Protein AF-A0A7V5G4I7-F1 (afdb_monomer_lite)

Radius of gyration: 23.13 Å; chains: 1; bounding box: 51×55×58 Å

Sequence (116 aa):
MGPLSTDIKTALKANQIANEKRMNPWKQIDISNKNKIRFTPLGGLGEIGGNMAVIEDDESAIVIDVGMSFPDESMHGVDILVPDFSYLHTIKSKIKGIIITHAHEDHIGAVPYLFK

pLDDT: mean 93.55, std 6.13, range [57.34, 98.62]

Foldseek 3Di:
DDDDDPVVVVVVVVVVVVVCCVVCVVVVDDPVDPWDWDKAFQDDPPDHFLGWIWIDTPQAIEIEFFAWAQDDPVPPPDGIHGTDCPVCVVCVRRYPYYHQPDDDRSGHVCVVVNVD

Structure (mmCIF, N/CA/C/O backbone):
data_AF-A0A7V5G4I7-F1
#
_entry.id   AF-A0A7V5G4I7-F1
#
loop_
_atom_site.group_PDB
_atom_site.id
_atom_site.type_symbol
_atom_site.label_atom_id
_atom_site.label_alt_id
_atom_site.label_comp_id
_atom_site.label_asym_id
_atom_site.label_entity_id
_atom_site.label_seq_id
_atom_site.pdbx_PDB_ins_code
_atom_site.Cartn_x
_atom_site.Cartn_y
_atom_site.Cartn_z
_atom_site.occupancy
_atom_site.B_iso_or_equiv
_atom_site.auth_seq_id
_atom_site.auth_comp_id
_atom_site.auth_asym_id
_atom_site.auth_atom_id
_atom_site.pdbx_PDB_model_num
ATOM 1 N N . MET A 1 1 ? -19.171 43.264 36.946 1.00 57.34 1 MET A N 1
ATOM 2 C CA . MET A 1 1 ? -19.451 42.258 35.898 1.00 57.34 1 MET A CA 1
ATOM 3 C C . MET A 1 1 ? -20.449 41.274 36.487 1.00 57.34 1 MET A C 1
ATOM 5 O O . MET A 1 1 ? -20.120 40.650 37.487 1.00 57.34 1 MET A O 1
ATOM 9 N N . GLY A 1 2 ? -21.688 41.243 35.989 1.00 67.56 2 GLY A N 1
ATOM 10 C CA . GLY A 1 2 ? -22.708 40.318 36.497 1.00 67.56 2 GLY A CA 1
ATOM 11 C C . GLY A 1 2 ? -22.319 38.855 36.238 1.00 67.56 2 GLY A C 1
ATOM 12 O O . GLY A 1 2 ? -21.481 38.599 35.369 1.00 67.56 2 GLY A O 1
ATOM 13 N N . PRO A 1 3 ? -22.880 37.890 36.985 1.00 73.50 3 PRO A N 1
ATOM 14 C CA . PRO A 1 3 ? -22.612 36.479 36.741 1.00 73.50 3 PRO A CA 1
ATOM 15 C C . PRO A 1 3 ? -23.012 36.103 35.308 1.00 73.50 3 PRO A C 1
ATOM 17 O O . PRO A 1 3 ? -24.058 36.529 34.822 1.00 73.50 3 PRO A O 1
ATOM 20 N N . LEU A 1 4 ? -22.183 35.296 34.633 1.00 76.44 4 LEU A N 1
ATOM 21 C CA . LEU A 1 4 ? -22.510 34.752 33.311 1.00 76.44 4 LEU A CA 1
ATOM 22 C C . LEU A 1 4 ? -23.891 34.083 33.335 1.00 76.44 4 LEU A C 1
ATOM 24 O O . LEU A 1 4 ? -24.172 33.297 34.251 1.00 76.44 4 LEU A O 1
ATOM 28 N N . SER A 1 5 ? -24.696 34.337 32.299 1.00 86.94 5 SER A N 1
ATOM 29 C CA . SER A 1 5 ? -25.976 33.656 32.120 1.00 86.94 5 SER A CA 1
ATOM 30 C C . SER A 1 5 ? -25.770 32.146 31.980 1.00 86.94 5 SER A C 1
ATOM 32 O O . SER A 1 5 ? -24.723 31.669 31.521 1.00 86.94 5 SER A O 1
ATOM 34 N N . THR A 1 6 ? -26.772 31.381 32.406 1.00 88.38 6 THR A N 1
ATOM 35 C CA . THR A 1 6 ? -26.763 29.914 32.355 1.00 88.38 6 THR A CA 1
ATOM 36 C C . THR A 1 6 ? -26.515 29.400 30.936 1.00 88.38 6 THR A C 1
ATOM 38 O O . THR A 1 6 ? -25.761 28.444 30.748 1.00 88.38 6 THR A O 1
ATOM 41 N N . ASP A 1 7 ? -27.049 30.096 29.933 1.00 88.62 7 ASP A N 1
ATOM 42 C CA . ASP A 1 7 ? -26.893 29.744 28.521 1.00 88.62 7 ASP A CA 1
ATOM 43 C C . ASP A 1 7 ? -25.445 29.907 28.051 1.00 88.62 7 ASP A C 1
ATOM 45 O O . ASP A 1 7 ? -24.891 29.007 27.421 1.00 88.62 7 ASP A O 1
ATOM 49 N N . ILE A 1 8 ? -24.779 31.004 28.435 1.00 87.88 8 ILE A N 1
ATOM 50 C CA . ILE A 1 8 ? -23.372 31.239 28.082 1.00 87.88 8 ILE A CA 1
ATOM 51 C C . ILE A 1 8 ? -22.473 30.206 28.768 1.00 87.88 8 ILE A C 1
ATOM 53 O O . ILE A 1 8 ? -21.567 29.666 28.136 1.00 87.88 8 ILE A O 1
ATOM 57 N N . LYS A 1 9 ? -22.730 29.870 30.041 1.00 91.25 9 LYS A N 1
ATOM 58 C CA . LYS A 1 9 ? -21.981 28.806 30.739 1.00 91.25 9 LYS A CA 1
ATOM 59 C C . LYS A 1 9 ? -22.142 27.456 30.040 1.00 91.25 9 LYS A C 1
ATOM 61 O O . LYS A 1 9 ? -21.169 26.716 29.906 1.00 91.25 9 LYS A O 1
ATOM 66 N N . THR A 1 10 ? -23.353 27.155 29.577 1.00 93.56 10 THR A N 1
ATOM 67 C CA . THR A 1 10 ? -23.657 25.915 28.855 1.00 93.56 10 THR A CA 1
ATOM 68 C C . THR A 1 10 ? -22.933 25.872 27.510 1.00 93.56 10 THR A C 1
ATOM 70 O O . THR A 1 10 ? -22.258 24.886 27.213 1.00 93.56 10 THR A O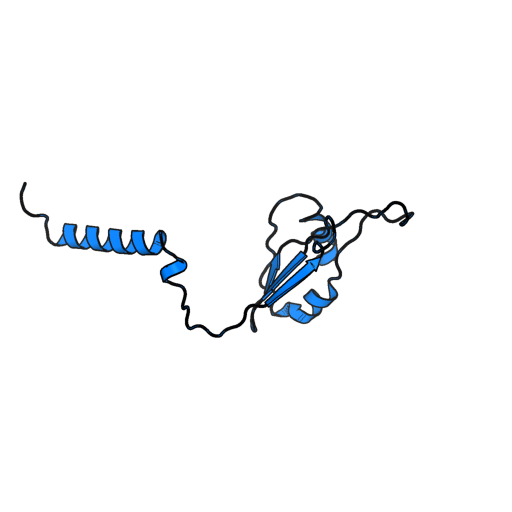 1
ATOM 73 N N . ALA A 1 11 ? -22.981 26.962 26.739 1.00 92.12 11 ALA A N 1
ATOM 74 C CA . ALA A 1 11 ? -22.287 27.080 25.459 1.00 92.12 11 ALA A CA 1
ATOM 75 C C . ALA A 1 11 ? -20.757 26.986 25.605 1.00 92.12 11 ALA A C 1
ATOM 77 O O . ALA A 1 11 ? -20.105 26.263 24.853 1.00 92.12 11 ALA A O 1
ATOM 78 N N . LEU A 1 12 ? -20.173 27.653 26.608 1.00 91.44 12 LEU A N 1
ATOM 79 C CA . LEU A 1 12 ? -18.736 27.570 26.896 1.00 91.44 12 LEU A CA 1
ATOM 80 C C . LEU A 1 12 ? -18.307 26.143 27.246 1.00 91.44 12 LEU A C 1
ATOM 82 O O . LEU A 1 12 ? -17.299 25.664 26.727 1.00 91.44 12 LEU A O 1
ATOM 86 N N . LYS A 1 13 ? -19.093 25.445 28.073 1.00 93.12 13 LYS A N 1
ATOM 87 C CA . LYS A 1 13 ? -18.819 24.052 28.441 1.00 93.12 13 LYS A CA 1
ATOM 88 C C . LYS A 1 13 ? -18.902 23.122 27.227 1.00 93.12 13 LYS A C 1
ATOM 90 O O . LYS A 1 13 ? -18.033 22.273 27.053 1.00 93.12 13 LYS A O 1
ATOM 95 N N . ALA A 1 14 ? -19.905 23.300 26.367 1.00 93.25 14 ALA A N 1
ATOM 96 C CA . ALA A 1 14 ? -20.037 22.528 25.132 1.00 93.25 14 ALA A CA 1
ATOM 97 C C . ALA A 1 14 ? -18.841 22.754 24.189 1.00 93.25 14 ALA A C 1
ATOM 99 O O . ALA A 1 14 ? -18.270 21.790 23.677 1.00 93.25 14 ALA A O 1
ATOM 100 N N . ASN A 1 15 ? -18.405 24.008 24.034 1.00 94.19 15 ASN A N 1
ATOM 101 C CA . ASN A 1 15 ? -17.233 24.360 23.232 1.00 94.19 15 ASN A CA 1
ATOM 102 C C . ASN A 1 15 ? -15.937 23.775 23.799 1.00 94.19 15 ASN A C 1
ATOM 104 O O . ASN A 1 15 ? -15.114 23.277 23.034 1.00 94.19 15 ASN A O 1
ATOM 108 N N . GLN A 1 16 ? -15.757 23.786 25.122 1.00 93.31 16 GLN A N 1
ATOM 109 C CA . GLN A 1 16 ? -14.606 23.144 25.763 1.00 93.31 16 GLN A CA 1
ATOM 110 C C . GLN A 1 16 ? -14.582 21.640 25.493 1.00 93.31 16 GLN A C 1
ATOM 112 O O . GLN A 1 16 ? -13.562 21.136 25.036 1.00 93.31 16 GLN A O 1
ATOM 117 N N . ILE A 1 17 ? -15.708 20.943 25.674 1.00 90.81 17 ILE A N 1
ATOM 118 C CA . ILE A 1 17 ? -15.806 19.499 25.405 1.00 90.81 17 ILE A CA 1
ATOM 119 C C . ILE A 1 17 ? -15.506 19.195 23.931 1.00 90.81 17 ILE A C 1
ATOM 121 O O . ILE A 1 17 ? -14.751 18.270 23.629 1.00 90.81 17 ILE A O 1
ATOM 125 N N . ALA A 1 18 ? -16.079 19.964 23.002 1.00 90.88 18 ALA A N 1
ATOM 126 C CA . ALA A 1 18 ? -15.827 19.791 21.573 1.00 90.88 18 ALA A CA 1
ATOM 127 C C . ALA A 1 18 ? -14.348 20.029 21.227 1.00 90.88 18 ALA A C 1
ATOM 129 O O . ALA A 1 18 ? -13.742 19.240 20.500 1.00 90.88 18 ALA A O 1
ATOM 130 N N . ASN A 1 19 ? -13.744 21.078 21.790 1.00 93.19 19 ASN A N 1
ATOM 131 C CA . ASN A 1 19 ? -12.337 21.386 21.582 1.00 93.19 19 ASN A CA 1
ATOM 132 C C . ASN A 1 19 ? -11.419 20.307 22.172 1.00 93.19 19 ASN A C 1
ATOM 134 O O . ASN A 1 19 ? -10.476 19.881 21.513 1.00 93.19 19 ASN A O 1
ATOM 138 N N . GLU A 1 20 ? -11.715 19.810 23.372 1.00 90.88 20 GLU A N 1
ATOM 139 C CA . GLU A 1 20 ? -10.964 18.720 23.994 1.00 90.88 20 GLU A CA 1
ATOM 140 C C . GLU A 1 20 ? -11.034 17.436 23.167 1.00 90.88 20 GLU A C 1
ATOM 142 O O . GLU A 1 20 ? -9.995 16.819 22.931 1.00 90.88 20 GLU A O 1
ATOM 147 N N . LYS A 1 21 ? -12.220 17.058 22.673 1.00 89.31 21 LYS A N 1
ATOM 148 C CA . LYS A 1 21 ? -12.381 15.890 21.792 1.00 89.31 21 LYS A CA 1
ATOM 149 C C . LYS A 1 21 ? -11.581 16.034 20.499 1.00 89.31 21 LYS A C 1
ATOM 151 O O . LYS A 1 21 ? -10.953 15.068 20.075 1.00 89.31 21 LYS A O 1
ATOM 156 N N . ARG A 1 22 ? -11.583 17.231 19.900 1.00 88.81 22 ARG A N 1
ATOM 157 C CA . ARG A 1 22 ? -10.844 17.544 18.667 1.00 88.81 22 ARG A CA 1
ATOM 158 C C 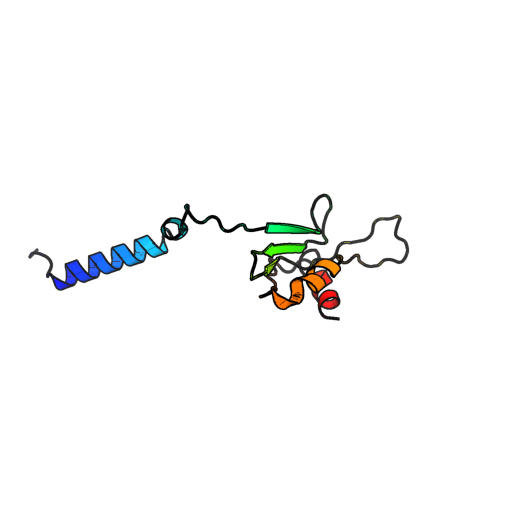. ARG A 1 22 ? -9.331 17.513 18.867 1.00 88.81 22 ARG A C 1
ATOM 160 O O . ARG A 1 22 ? -8.621 16.994 18.019 1.00 88.81 22 ARG A O 1
ATOM 167 N N . MET A 1 23 ? -8.843 18.075 19.971 1.00 92.44 23 MET A N 1
ATOM 168 C CA . MET A 1 23 ? -7.406 18.168 20.252 1.00 92.44 23 MET A CA 1
ATOM 169 C C . MET A 1 23 ? -6.814 16.867 20.801 1.00 92.44 23 MET A C 1
ATOM 171 O O . MET A 1 23 ? -5.600 16.705 20.774 1.00 92.44 23 MET A O 1
ATOM 175 N N . ASN A 1 24 ? -7.650 15.951 21.301 1.00 91.06 24 ASN A N 1
ATOM 176 C CA . ASN A 1 24 ? -7.211 14.697 21.910 1.00 91.06 24 ASN A CA 1
ATOM 177 C C . ASN A 1 24 ? -7.930 13.485 21.286 1.00 91.06 24 ASN A C 1
ATOM 179 O O . ASN A 1 24 ? -8.615 12.749 22.006 1.00 91.06 24 ASN A O 1
ATOM 183 N N . PRO A 1 25 ? -7.804 13.251 19.965 1.00 86.75 25 PRO A N 1
ATOM 184 C CA . PRO A 1 25 ? -8.486 12.143 19.295 1.00 86.75 25 PRO A CA 1
ATOM 185 C C . PRO A 1 25 ? -8.091 10.780 19.876 1.00 86.75 25 PRO A C 1
ATOM 187 O O . PRO A 1 25 ? -8.921 9.881 19.948 1.00 86.75 25 PRO A O 1
ATOM 190 N N . TRP A 1 26 ? -6.870 10.646 20.404 1.00 87.00 26 TRP A N 1
ATOM 191 C CA . TRP A 1 26 ? -6.408 9.418 21.052 1.00 87.00 26 TRP A CA 1
ATOM 192 C C . TRP A 1 26 ? -7.242 9.009 22.275 1.00 87.00 26 TRP A C 1
ATOM 194 O O . TRP A 1 26 ? -7.295 7.829 22.598 1.00 87.00 26 TRP A O 1
ATOM 204 N N . LYS A 1 27 ? -7.939 9.943 22.945 1.00 86.81 27 LYS A N 1
ATOM 205 C CA . LYS A 1 27 ? -8.851 9.615 24.060 1.00 86.81 27 LYS A CA 1
ATOM 206 C C . LYS A 1 27 ? -10.100 8.856 23.604 1.00 86.81 27 LYS A C 1
ATOM 208 O O . LYS A 1 27 ? -10.822 8.328 24.440 1.00 86.81 27 LYS A O 1
ATOM 213 N N . GLN A 1 28 ? -10.378 8.855 22.302 1.00 84.00 28 GLN A N 1
ATOM 214 C CA . GLN A 1 28 ? -11.499 8.137 21.697 1.00 84.00 28 GLN A CA 1
ATOM 215 C C . GLN A 1 28 ? -11.105 6.708 21.290 1.00 84.00 28 GLN A C 1
ATOM 217 O O . GLN A 1 28 ? -11.968 5.941 20.877 1.00 84.00 28 GLN A O 1
ATOM 222 N N . ILE A 1 29 ? -9.819 6.349 21.396 1.00 87.06 29 ILE A N 1
ATOM 223 C CA . ILE A 1 29 ? -9.319 5.015 21.065 1.00 87.06 29 ILE A CA 1
ATOM 224 C C . ILE A 1 29 ? -9.655 4.060 22.211 1.00 87.06 29 ILE A C 1
ATOM 226 O O . ILE A 1 29 ? -9.264 4.285 23.358 1.00 87.06 29 ILE A O 1
ATOM 230 N N . ASP A 1 30 ? -10.348 2.970 21.890 1.00 88.12 30 ASP A N 1
ATOM 231 C CA . ASP A 1 30 ? -10.565 1.869 22.821 1.00 88.12 30 ASP A CA 1
ATOM 232 C C . ASP A 1 30 ? -9.295 1.016 22.942 1.00 88.12 30 ASP A C 1
ATOM 234 O O . ASP A 1 30 ? -8.989 0.190 22.084 1.00 88.12 30 ASP A O 1
ATOM 238 N N . ILE A 1 31 ? -8.557 1.214 24.035 1.00 87.81 31 ILE A N 1
ATOM 239 C CA . ILE A 1 31 ? -7.317 0.483 24.342 1.00 87.81 31 ILE A CA 1
ATOM 240 C C . ILE A 1 31 ? -7.604 -0.996 24.670 1.00 87.81 31 ILE A C 1
ATOM 242 O O . ILE A 1 31 ? -6.706 -1.832 24.603 1.00 87.81 31 ILE A O 1
ATOM 246 N N . SER A 1 32 ? -8.847 -1.342 25.027 1.00 90.31 32 SER A N 1
ATOM 247 C CA . SER A 1 32 ? -9.244 -2.723 25.323 1.00 90.31 32 SER A CA 1
ATOM 248 C C . SER A 1 32 ? -9.576 -3.543 24.073 1.00 90.31 32 SER A C 1
ATOM 250 O O . SER A 1 32 ? -9.731 -4.766 24.171 1.00 90.31 32 SER A O 1
ATOM 252 N N . ASN A 1 33 ? -9.651 -2.889 22.908 1.00 87.81 33 ASN A N 1
ATOM 253 C CA . ASN A 1 33 ? -9.925 -3.539 21.638 1.00 87.81 33 ASN A CA 1
ATOM 254 C C . ASN A 1 33 ? -8.855 -4.602 21.336 1.00 87.81 33 ASN A C 1
ATOM 256 O O . ASN A 1 33 ? -7.654 -4.337 21.371 1.00 87.81 33 ASN A O 1
ATOM 260 N N . LYS A 1 34 ? -9.308 -5.825 21.045 1.00 89.06 34 LYS A N 1
ATOM 261 C CA . LYS A 1 34 ? -8.448 -6.985 20.761 1.00 89.06 34 LYS A CA 1
ATOM 262 C C . LYS A 1 34 ? -8.285 -7.276 19.271 1.00 89.06 34 LYS A C 1
ATOM 264 O O . LYS A 1 34 ? -7.604 -8.245 18.926 1.00 89.06 34 LYS A O 1
ATOM 269 N N . ASN A 1 35 ? -8.914 -6.485 18.405 1.00 91.00 35 ASN A N 1
ATOM 270 C CA . ASN A 1 35 ? -8.770 -6.620 16.964 1.00 91.00 35 ASN A CA 1
ATOM 271 C C . ASN A 1 35 ? -7.304 -6.431 16.581 1.00 91.00 35 ASN A C 1
ATOM 273 O O . ASN A 1 35 ? -6.586 -5.605 17.148 1.00 91.00 35 ASN A O 1
ATOM 277 N N . LYS A 1 36 ? -6.854 -7.231 15.620 1.00 92.69 36 LYS A N 1
ATOM 278 C CA . LYS A 1 36 ? -5.476 -7.200 15.148 1.00 92.69 36 LYS A CA 1
ATOM 279 C C . LYS A 1 36 ? -5.417 -6.414 13.856 1.00 92.69 36 LYS A C 1
ATOM 281 O O . LYS A 1 36 ? -6.251 -6.594 12.978 1.00 92.69 36 LYS A O 1
ATOM 286 N N . ILE A 1 37 ? -4.387 -5.590 13.748 1.00 95.69 37 ILE A N 1
ATOM 287 C CA . ILE A 1 37 ? -3.998 -4.970 12.491 1.00 95.69 37 ILE A CA 1
ATOM 288 C C . ILE A 1 37 ? -2.740 -5.684 12.021 1.00 95.69 37 ILE A C 1
ATOM 290 O O . ILE A 1 37 ? -1.802 -5.884 12.797 1.00 95.69 37 ILE A O 1
ATOM 294 N N . ARG A 1 38 ? -2.724 -6.073 10.751 1.00 97.31 38 ARG A N 1
ATOM 295 C CA . ARG A 1 38 ? -1.537 -6.585 10.080 1.00 97.31 38 ARG A CA 1
ATOM 296 C C . ARG A 1 38 ? -0.955 -5.484 9.204 1.00 97.31 38 ARG A C 1
ATOM 298 O O . ARG A 1 38 ? -1.665 -4.875 8.412 1.00 97.31 38 ARG A O 1
ATOM 305 N N . PHE A 1 39 ? 0.345 -5.255 9.355 1.00 97.56 39 PHE A N 1
ATOM 306 C CA . PHE A 1 39 ? 1.143 -4.446 8.442 1.00 97.56 39 PHE A CA 1
ATOM 307 C C . PHE A 1 39 ? 2.054 -5.383 7.651 1.00 97.56 39 PHE A C 1
ATOM 309 O O . PHE A 1 39 ? 2.772 -6.193 8.239 1.00 97.56 39 PHE A O 1
ATOM 316 N N . THR A 1 40 ? 1.983 -5.330 6.327 1.00 96.94 40 THR A N 1
ATOM 317 C CA . THR A 1 40 ? 2.743 -6.209 5.434 1.00 96.94 40 THR A CA 1
ATOM 318 C C . THR A 1 40 ? 3.465 -5.363 4.392 1.00 96.94 40 THR A C 1
ATOM 320 O O . THR A 1 40 ? 2.811 -4.869 3.473 1.00 96.94 40 THR A O 1
ATOM 323 N N . PRO A 1 41 ? 4.788 -5.164 4.526 1.00 96.62 41 PRO A N 1
ATOM 324 C CA . PRO A 1 41 ? 5.584 -4.556 3.471 1.00 96.62 41 PRO A CA 1
ATOM 325 C C . PRO A 1 41 ? 5.691 -5.541 2.301 1.00 96.62 41 PRO A C 1
ATOM 327 O O . PRO A 1 41 ? 6.023 -6.709 2.496 1.00 96.62 41 PRO A O 1
ATOM 330 N N . LEU A 1 42 ? 5.372 -5.066 1.103 1.00 96.38 42 LEU A N 1
ATOM 331 C CA . LEU A 1 42 ? 5.453 -5.809 -0.157 1.00 96.38 42 LEU A CA 1
ATOM 332 C C . LEU A 1 42 ? 6.597 -5.305 -1.054 1.00 96.38 42 LEU A C 1
ATOM 334 O O . LEU A 1 42 ? 6.924 -5.967 -2.032 1.00 96.38 42 LEU A O 1
ATOM 338 N N . GLY A 1 43 ? 7.205 -4.169 -0.705 1.00 95.25 43 GLY A N 1
ATOM 339 C CA . GLY A 1 43 ? 8.416 -3.617 -1.312 1.00 95.25 43 GLY A CA 1
ATOM 340 C C . GLY A 1 43 ? 8.935 -2.411 -0.518 1.00 95.25 43 GLY A C 1
ATOM 341 O O . GLY A 1 43 ? 8.216 -1.870 0.331 1.00 95.25 43 GLY A O 1
ATOM 342 N N . GLY A 1 44 ? 10.193 -2.027 -0.742 1.00 93.56 44 GLY A N 1
ATOM 343 C CA . GLY A 1 44 ? 10.868 -0.912 -0.058 1.00 93.56 44 GLY A CA 1
ATOM 344 C C . GLY A 1 44 ? 11.497 -1.254 1.301 1.00 93.56 44 GLY A C 1
ATOM 345 O O . GLY A 1 44 ? 12.127 -0.402 1.927 1.00 93.56 44 GLY A O 1
ATOM 346 N N . LEU A 1 45 ? 11.367 -2.497 1.786 1.00 93.19 45 LEU A N 1
ATOM 347 C CA . LEU A 1 45 ? 12.039 -2.947 3.011 1.00 93.19 45 LEU A CA 1
ATOM 348 C C . LEU A 1 45 ? 13.335 -3.690 2.675 1.00 93.19 45 LEU A C 1
ATOM 350 O O . LEU A 1 45 ? 13.302 -4.771 2.099 1.00 93.19 45 LEU A O 1
ATOM 354 N N . GLY A 1 46 ? 14.473 -3.150 3.120 1.00 89.81 46 GLY A N 1
ATOM 355 C CA . GLY A 1 46 ? 15.791 -3.737 2.841 1.00 89.81 46 GLY A CA 1
ATOM 356 C C . GLY A 1 46 ? 16.345 -3.392 1.455 1.00 89.81 46 GLY A C 1
ATOM 357 O O . GLY A 1 46 ? 17.386 -3.918 1.073 1.00 89.81 46 GLY A O 1
ATOM 358 N N . GLU A 1 47 ? 15.681 -2.487 0.737 1.00 90.88 47 GLU A N 1
ATOM 359 C CA . GLU A 1 47 ? 16.031 -2.004 -0.599 1.00 90.88 47 GLU A CA 1
ATOM 360 C C . GLU A 1 47 ? 15.715 -0.503 -0.729 1.00 90.88 47 GLU A C 1
ATOM 362 O O . GLU A 1 47 ? 15.101 0.085 0.164 1.00 90.88 47 GLU A O 1
ATOM 367 N N . ILE A 1 48 ? 16.157 0.12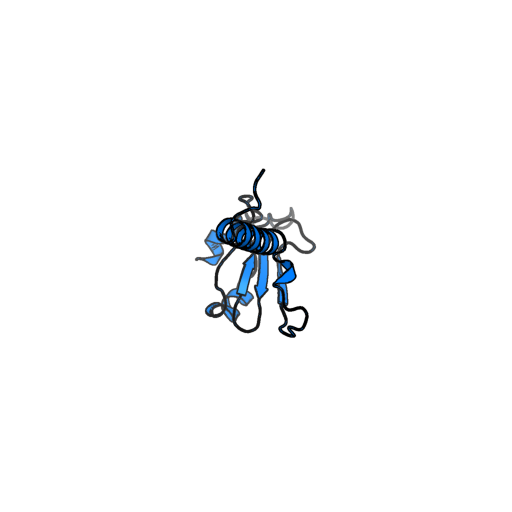8 -1.823 1.00 91.31 48 ILE A N 1
ATOM 368 C CA . ILE A 1 48 ? 15.804 1.515 -2.156 1.00 91.31 48 ILE A CA 1
ATOM 369 C C . ILE A 1 48 ? 14.783 1.497 -3.295 1.00 91.31 48 ILE A C 1
ATOM 371 O O . ILE A 1 48 ? 15.084 1.081 -4.413 1.00 91.31 48 ILE A O 1
ATOM 375 N N . GLY A 1 49 ? 13.593 2.003 -2.990 1.00 94.44 49 GLY A N 1
ATOM 376 C CA . GLY A 1 49 ? 12.465 2.133 -3.901 1.00 94.44 49 GLY A CA 1
ATOM 377 C C . GLY A 1 49 ? 11.550 0.913 -3.955 1.00 94.44 49 GLY A C 1
ATOM 378 O O . GLY A 1 49 ? 11.663 0.010 -3.134 1.00 94.44 49 GLY A O 1
ATOM 379 N N . GLY A 1 50 ? 10.585 0.913 -4.879 1.00 96.12 50 GLY A N 1
ATOM 380 C CA . GLY A 1 50 ? 9.557 -0.130 -4.939 1.00 96.12 50 GLY A CA 1
ATOM 381 C C . GLY A 1 50 ? 8.594 -0.092 -3.748 1.00 96.12 50 GLY A C 1
ATOM 382 O O . GLY A 1 50 ? 8.062 -1.131 -3.361 1.00 96.12 50 GLY A O 1
ATOM 383 N N . ASN A 1 51 ? 8.391 1.080 -3.128 1.00 98.12 51 ASN A N 1
ATOM 384 C CA . ASN A 1 51 ? 7.634 1.183 -1.883 1.00 98.12 51 ASN A CA 1
ATOM 385 C C . ASN A 1 51 ? 6.187 0.723 -2.090 1.00 98.12 51 ASN A C 1
ATOM 387 O O . ASN A 1 51 ? 5.444 1.283 -2.899 1.00 98.12 51 ASN A O 1
ATOM 391 N N . MET A 1 52 ? 5.787 -0.294 -1.332 1.00 98.19 52 MET A N 1
ATOM 392 C CA . MET A 1 52 ? 4.411 -0.769 -1.277 1.00 98.19 52 MET A CA 1
ATOM 393 C C . MET A 1 52 ? 4.192 -1.499 0.043 1.00 98.19 52 MET A C 1
ATOM 395 O O . MET A 1 52 ? 4.935 -2.416 0.393 1.00 98.19 52 MET A O 1
ATOM 399 N N . ALA A 1 53 ? 3.148 -1.134 0.774 1.00 98.19 53 ALA A N 1
ATOM 400 C CA . ALA A 1 53 ? 2.745 -1.842 1.981 1.00 98.19 53 ALA A CA 1
ATOM 401 C C . ALA A 1 53 ? 1.228 -1.976 2.066 1.00 98.19 53 ALA A C 1
ATOM 403 O O . ALA A 1 53 ? 0.477 -1.198 1.485 1.00 98.19 53 ALA A O 1
ATOM 404 N N . VAL A 1 54 ? 0.765 -2.961 2.827 1.00 98.38 54 VAL A N 1
ATOM 405 C CA . VAL A 1 54 ? -0.653 -3.151 3.134 1.00 98.38 54 VAL A CA 1
ATOM 406 C C . VAL A 1 54 ? -0.854 -3.036 4.633 1.00 98.38 54 VAL A C 1
ATOM 408 O O . VAL A 1 54 ? -0.160 -3.694 5.409 1.00 98.38 54 VAL A O 1
ATOM 411 N N . ILE A 1 55 ? -1.828 -2.222 5.029 1.00 98.31 55 ILE A N 1
ATOM 412 C CA . ILE A 1 55 ? -2.390 -2.221 6.377 1.00 98.3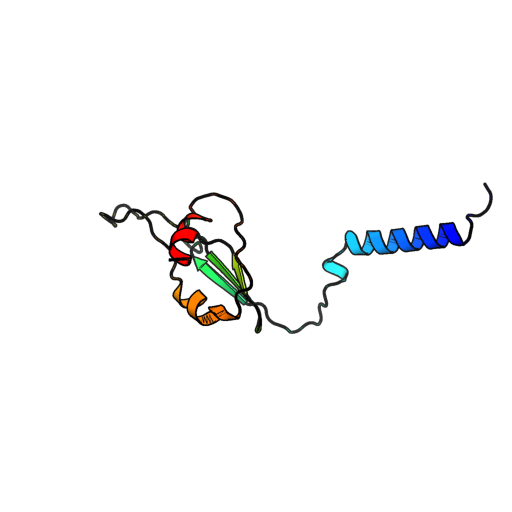1 55 ILE A CA 1
ATOM 413 C C . ILE A 1 55 ? -3.810 -2.776 6.308 1.00 98.31 55 ILE A C 1
ATOM 415 O O . ILE A 1 55 ? -4.628 -2.315 5.511 1.00 98.31 55 ILE A O 1
ATOM 419 N N . GLU A 1 56 ? -4.108 -3.796 7.102 1.00 97.88 56 GLU A N 1
ATOM 420 C CA . GLU A 1 56 ? -5.400 -4.480 7.034 1.00 97.88 56 GLU A CA 1
ATOM 421 C C . GLU A 1 56 ? -5.836 -5.067 8.376 1.00 97.88 56 GLU A C 1
ATOM 423 O O . GLU A 1 56 ? -5.012 -5.399 9.232 1.00 97.88 56 GLU A O 1
ATOM 428 N N . ASP A 1 57 ? -7.145 -5.234 8.517 1.00 96.50 57 ASP A N 1
ATOM 429 C CA . ASP A 1 57 ? -7.786 -6.078 9.522 1.00 96.50 57 ASP A CA 1
ATOM 430 C C . ASP A 1 57 ? -8.494 -7.255 8.828 1.00 96.50 57 ASP A C 1
ATOM 432 O O . ASP A 1 57 ? -8.184 -7.584 7.681 1.00 96.50 57 ASP A O 1
ATOM 436 N N . ASP A 1 58 ? -9.419 -7.934 9.504 1.00 94.38 58 ASP A N 1
ATOM 437 C CA . ASP A 1 58 ? -10.121 -9.088 8.933 1.00 94.38 58 ASP A CA 1
ATOM 438 C C . ASP A 1 58 ? -11.078 -8.709 7.781 1.00 94.38 58 ASP A C 1
ATOM 440 O O . ASP A 1 58 ? -11.321 -9.527 6.892 1.00 94.38 58 ASP A O 1
ATOM 444 N N . GLU A 1 59 ? -11.565 -7.465 7.722 1.00 96.19 59 GLU A N 1
ATOM 445 C CA . GLU A 1 59 ? -12.638 -7.040 6.806 1.00 96.19 59 GLU A CA 1
ATOM 446 C C . GLU A 1 59 ? -12.170 -6.069 5.712 1.00 96.19 59 GLU A C 1
ATOM 448 O O . GLU A 1 59 ? -12.770 -5.982 4.633 1.00 96.19 59 GLU A O 1
ATOM 453 N N . SER A 1 60 ? -11.106 -5.318 5.975 1.00 97.94 60 SER A N 1
ATOM 454 C CA . SER A 1 60 ? -10.694 -4.174 5.175 1.00 97.94 60 SER A CA 1
ATOM 455 C C . SER A 1 60 ? -9.180 -4.085 5.034 1.00 97.94 60 SER A C 1
ATOM 457 O O . SER A 1 60 ? -8.421 -4.532 5.890 1.00 97.94 60 SER A O 1
ATOM 459 N N . ALA A 1 61 ? -8.739 -3.517 3.914 1.00 98.38 61 ALA A N 1
ATOM 460 C CA . ALA A 1 61 ? -7.334 -3.280 3.627 1.00 98.38 61 ALA A CA 1
ATOM 461 C C . ALA A 1 61 ? -7.138 -1.917 2.959 1.00 98.38 61 ALA A C 1
ATOM 463 O O . ALA A 1 61 ? -7.962 -1.477 2.150 1.00 98.38 61 ALA A O 1
ATOM 464 N N . ILE A 1 62 ? -6.024 -1.270 3.274 1.00 98.56 62 ILE A N 1
ATOM 465 C CA . ILE A 1 62 ? -5.533 -0.063 2.616 1.00 98.56 62 ILE A CA 1
ATOM 466 C C . ILE A 1 62 ? -4.123 -0.363 2.116 1.00 98.56 62 ILE A C 1
ATOM 468 O O . ILE A 1 62 ? -3.285 -0.872 2.862 1.00 98.56 62 ILE A O 1
ATOM 472 N N . VAL A 1 63 ? -3.872 -0.044 0.850 1.00 98.50 63 VAL A N 1
ATOM 473 C CA . VAL A 1 63 ? -2.528 -0.093 0.267 1.00 98.50 63 VAL A CA 1
ATOM 474 C C . VAL A 1 63 ? -1.867 1.269 0.463 1.00 98.50 63 VAL A C 1
ATOM 476 O O . VAL A 1 63 ? -2.515 2.301 0.287 1.00 98.50 63 VAL A O 1
ATOM 479 N N . ILE A 1 64 ? -0.597 1.276 0.844 1.00 98.50 64 ILE A N 1
ATOM 480 C CA . ILE A 1 64 ? 0.234 2.466 1.012 1.00 98.50 64 ILE A CA 1
ATOM 481 C C . ILE A 1 64 ? 1.317 2.402 -0.055 1.00 98.50 64 ILE A C 1
ATOM 483 O O . ILE A 1 64 ? 2.145 1.492 -0.015 1.00 98.50 64 ILE A O 1
ATOM 487 N N . ASP A 1 65 ? 1.288 3.376 -0.961 1.00 98.44 65 ASP A N 1
ATOM 488 C CA . ASP A 1 65 ? 2.149 3.504 -2.134 1.00 98.44 65 ASP A CA 1
ATOM 489 C C . ASP A 1 65 ? 2.095 2.307 -3.098 1.00 98.44 65 ASP A C 1
ATOM 491 O O . ASP A 1 65 ? 1.637 1.210 -2.779 1.00 98.44 65 ASP A O 1
ATOM 495 N N . VAL A 1 66 ? 2.494 2.560 -4.341 1.00 98.19 66 VAL A N 1
ATOM 496 C CA . VAL A 1 66 ? 2.652 1.557 -5.400 1.00 98.19 66 VAL A CA 1
ATOM 497 C C . VAL A 1 66 ? 3.833 2.018 -6.255 1.00 98.19 66 VAL A C 1
ATOM 499 O O . VAL A 1 66 ? 3.679 2.510 -7.376 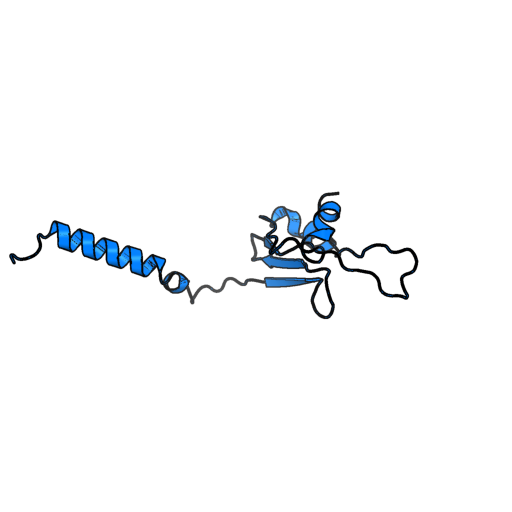1.00 98.19 66 VAL A O 1
ATOM 502 N N . GLY A 1 67 ? 5.019 1.963 -5.661 1.00 98.12 67 GLY A N 1
ATOM 503 C CA . GLY A 1 67 ? 6.261 2.469 -6.227 1.00 98.12 67 GLY A CA 1
ATOM 504 C C . GLY A 1 67 ? 6.950 1.513 -7.188 1.00 98.12 67 GLY A C 1
ATOM 505 O O . GLY A 1 67 ? 6.782 0.303 -7.084 1.00 98.12 67 GLY A O 1
ATOM 506 N N . MET A 1 68 ? 7.759 2.055 -8.099 1.00 97.38 68 MET A N 1
ATOM 507 C CA . MET A 1 68 ? 8.722 1.272 -8.885 1.00 97.38 68 MET A CA 1
ATOM 508 C C . MET A 1 68 ? 10.122 1.339 -8.253 1.00 97.38 68 MET A C 1
ATOM 510 O O . MET A 1 68 ? 10.387 2.198 -7.414 1.00 97.38 68 MET A O 1
ATOM 514 N N . SER A 1 69 ? 11.042 0.480 -8.673 1.00 96.00 69 SER A N 1
ATOM 515 C CA . SER A 1 69 ? 12.478 0.645 -8.414 1.00 96.00 69 SER A CA 1
ATOM 516 C C . SER A 1 69 ? 13.274 0.574 -9.715 1.00 96.00 69 SER A C 1
ATOM 518 O O . SER A 1 69 ? 12.750 0.196 -10.768 1.00 96.00 69 SER A O 1
ATOM 520 N N . PHE A 1 70 ? 14.538 0.989 -9.652 1.00 94.94 70 PHE A N 1
ATOM 521 C CA . PHE A 1 70 ? 15.446 0.924 -10.790 1.00 94.94 70 PHE A CA 1
ATOM 522 C C . PHE A 1 70 ? 16.287 -0.358 -10.747 1.00 94.94 70 PHE A C 1
ATOM 524 O O . PHE A 1 70 ? 16.662 -0.804 -9.660 1.00 94.94 70 PHE A O 1
ATOM 531 N N . PRO A 1 71 ? 16.584 -0.949 -11.914 1.00 94.19 71 PRO A N 1
ATOM 532 C CA . PRO A 1 71 ? 17.467 -2.102 -12.018 1.00 94.19 71 PRO A CA 1
ATOM 533 C C . PRO A 1 71 ? 18.910 -1.752 -11.640 1.00 94.19 71 PRO A C 1
ATOM 535 O O . PRO A 1 71 ? 19.342 -0.604 -11.758 1.00 94.19 71 PRO A O 1
ATOM 538 N N . ASP A 1 72 ? 19.671 -2.765 -11.226 1.00 92.56 72 ASP A N 1
ATOM 539 C CA . ASP A 1 72 ? 21.115 -2.639 -11.031 1.00 92.56 72 ASP A CA 1
ATOM 540 C C . ASP A 1 72 ? 21.904 -2.857 -12.339 1.00 92.56 72 ASP A C 1
ATOM 542 O O . ASP A 1 72 ? 21.353 -3.199 -13.388 1.00 92.56 72 ASP A O 1
ATOM 546 N N . GLU A 1 73 ? 23.226 -2.672 -12.278 1.00 93.56 73 GLU A N 1
ATOM 547 C CA . GLU A 1 73 ? 24.117 -2.786 -13.443 1.00 93.56 73 GLU A CA 1
ATOM 548 C C . GLU A 1 73 ? 24.135 -4.186 -14.086 1.00 93.56 73 GLU A C 1
ATOM 550 O O . GLU A 1 73 ? 24.548 -4.322 -15.239 1.00 93.56 73 GLU A O 1
ATOM 555 N N . SER A 1 74 ? 23.689 -5.227 -13.373 1.00 95.44 74 SER A N 1
ATOM 556 C CA . SER A 1 74 ? 23.640 -6.606 -13.873 1.00 95.44 74 SER A CA 1
ATOM 557 C C . SER A 1 74 ? 22.368 -6.917 -14.669 1.00 95.44 74 SER A C 1
ATOM 559 O O . SER A 1 74 ? 22.327 -7.883 -15.436 1.00 95.44 74 SER A O 1
ATOM 561 N N . MET A 1 75 ? 21.331 -6.089 -14.534 1.00 94.38 75 MET A N 1
ATOM 562 C CA . MET A 1 75 ? 20.014 -6.288 -15.140 1.00 94.38 75 MET A CA 1
ATOM 563 C C . MET A 1 75 ? 19.908 -5.629 -16.525 1.00 94.38 75 MET A C 1
ATOM 565 O O . MET A 1 75 ? 19.130 -4.703 -16.757 1.00 94.38 75 MET A O 1
ATOM 569 N N . HIS A 1 76 ? 20.695 -6.117 -17.486 1.00 93.88 76 HIS A N 1
ATOM 570 C CA . HIS A 1 76 ? 20.718 -5.562 -18.842 1.00 93.88 76 HIS A CA 1
ATOM 571 C C . HIS A 1 76 ? 19.361 -5.659 -19.562 1.00 93.88 76 HIS A C 1
ATOM 573 O O . HIS A 1 76 ? 18.775 -6.735 -19.675 1.00 93.88 76 HIS A O 1
ATOM 579 N N . GLY A 1 77 ? 18.906 -4.533 -20.122 1.00 96.00 77 GLY A N 1
ATOM 580 C CA . GLY A 1 77 ? 17.663 -4.446 -20.899 1.00 96.00 77 GLY A CA 1
ATOM 581 C C . GLY A 1 77 ? 16.389 -4.317 -20.060 1.00 96.00 77 GLY A C 1
ATOM 582 O O . GLY A 1 77 ? 15.301 -4.305 -20.630 1.00 96.00 77 GLY A O 1
ATOM 583 N N . VAL A 1 78 ? 16.510 -4.222 -18.733 1.00 96.25 78 VAL A N 1
ATOM 584 C CA . VAL A 1 78 ? 15.408 -3.864 -17.835 1.00 96.25 78 VAL A CA 1
ATOM 585 C C . VAL A 1 78 ? 15.393 -2.344 -17.677 1.00 96.25 78 VAL A C 1
ATOM 587 O O . VAL A 1 78 ? 16.441 -1.749 -17.448 1.00 96.25 78 VAL A O 1
ATOM 590 N N . ASP A 1 79 ? 14.217 -1.722 -17.792 1.00 94.31 79 ASP A N 1
ATOM 591 C CA . ASP A 1 79 ? 14.055 -0.274 -17.579 1.00 94.31 79 ASP A CA 1
ATOM 592 C C . ASP A 1 79 ? 13.638 0.045 -16.136 1.00 94.31 79 ASP A C 1
ATOM 594 O O . ASP A 1 79 ? 14.171 0.959 -15.511 1.00 94.31 79 ASP A O 1
ATOM 598 N N . ILE A 1 80 ? 12.675 -0.717 -15.604 1.00 95.75 80 ILE A N 1
ATOM 599 C CA . ILE A 1 80 ? 12.118 -0.548 -14.258 1.00 95.75 80 ILE A CA 1
ATOM 600 C C . ILE A 1 80 ? 11.757 -1.905 -13.649 1.00 95.75 80 ILE A C 1
ATOM 602 O O . ILE A 1 80 ? 11.467 -2.869 -14.361 1.00 95.75 80 ILE A O 1
ATOM 606 N N . LEU A 1 81 ? 11.706 -1.947 -12.324 1.00 95.19 81 LEU A N 1
ATOM 607 C CA . LEU A 1 81 ? 11.195 -3.058 -11.531 1.00 95.19 81 LEU A CA 1
ATOM 608 C C . LEU A 1 81 ? 9.887 -2.626 -10.858 1.00 95.19 81 LEU A C 1
ATOM 610 O O . LEU A 1 81 ? 9.767 -1.497 -10.381 1.00 95.19 81 LEU A O 1
ATOM 614 N N . VAL A 1 82 ? 8.897 -3.519 -10.820 1.00 95.38 82 VAL A N 1
ATOM 615 C CA . VAL A 1 82 ? 7.606 -3.277 -10.158 1.00 95.38 82 VAL A CA 1
ATOM 616 C C . VAL A 1 82 ? 7.338 -4.344 -9.093 1.00 95.38 82 VAL A C 1
ATOM 618 O O . VAL A 1 82 ? 7.806 -5.475 -9.255 1.00 95.38 82 VAL A O 1
ATOM 621 N N . PRO A 1 83 ? 6.587 -4.025 -8.024 1.00 93.25 83 PRO A N 1
ATOM 622 C CA . PRO A 1 83 ? 6.273 -4.986 -6.975 1.00 93.25 83 PRO A CA 1
ATOM 623 C C . PRO A 1 83 ? 5.406 -6.155 -7.463 1.00 93.25 83 PRO A C 1
ATOM 625 O O . PRO A 1 83 ? 4.642 -6.029 -8.421 1.00 93.25 83 PRO A O 1
ATOM 628 N N . ASP A 1 84 ? 5.460 -7.282 -6.749 1.00 94.25 84 ASP A N 1
ATOM 629 C CA . ASP A 1 84 ? 4.546 -8.406 -6.975 1.00 94.25 84 ASP A CA 1
ATOM 630 C C . ASP A 1 84 ? 3.145 -8.101 -6.409 1.00 94.25 84 ASP A C 1
ATOM 632 O O . ASP A 1 84 ? 2.945 -7.945 -5.201 1.00 94.25 84 ASP A O 1
ATOM 636 N N . PHE A 1 85 ? 2.145 -8.053 -7.291 1.00 96.25 85 PHE A N 1
ATOM 637 C CA . PHE A 1 85 ? 0.752 -7.767 -6.937 1.00 96.25 85 PHE A CA 1
ATOM 638 C C . PHE A 1 85 ? -0.071 -9.008 -6.559 1.00 96.25 85 PHE A C 1
ATOM 640 O O . PHE A 1 85 ? -1.251 -8.875 -6.214 1.00 96.25 85 PHE A O 1
ATOM 647 N N . SER A 1 86 ? 0.516 -10.210 -6.562 1.00 96.62 86 SER A N 1
ATOM 648 C CA . SER A 1 86 ? -0.176 -11.475 -6.255 1.00 96.62 86 SER A CA 1
ATOM 649 C C . SER A 1 86 ? -0.938 -11.431 -4.926 1.00 96.62 86 SER A C 1
ATOM 651 O O . SER A 1 86 ? -2.070 -11.919 -4.814 1.00 96.62 86 SER A O 1
ATOM 653 N N . TYR A 1 87 ? -0.359 -10.775 -3.917 1.00 97.12 87 TYR A N 1
ATOM 654 C CA . TYR A 1 87 ? -1.016 -10.598 -2.628 1.00 97.12 87 TYR A CA 1
ATOM 655 C C . TYR A 1 87 ? -2.268 -9.717 -2.721 1.00 97.12 87 TYR A C 1
ATOM 657 O O . TYR A 1 87 ? -3.331 -10.102 -2.231 1.00 97.12 87 TYR A O 1
ATOM 665 N N . LEU A 1 88 ? -2.182 -8.574 -3.413 1.00 97.06 88 LEU A N 1
ATOM 666 C CA . LEU A 1 88 ? -3.311 -7.656 -3.597 1.00 97.06 88 LEU A CA 1
ATOM 667 C C . LEU A 1 88 ? -4.463 -8.319 -4.356 1.00 97.06 88 LEU A C 1
ATOM 669 O O . LEU A 1 88 ? -5.627 -8.116 -4.010 1.00 97.06 88 LEU A O 1
ATOM 673 N N . HIS A 1 89 ? -4.156 -9.160 -5.346 1.00 95.56 89 HIS A N 1
ATOM 674 C CA . HIS A 1 89 ? -5.170 -9.946 -6.047 1.00 95.56 89 HIS A CA 1
ATOM 675 C C . HIS A 1 89 ? -5.904 -10.915 -5.113 1.00 95.56 89 HIS A C 1
ATOM 677 O O . HIS A 1 89 ? -7.123 -11.056 -5.219 1.00 95.56 89 HIS A O 1
ATOM 683 N N . THR A 1 90 ? -5.190 -11.519 -4.161 1.00 96.81 90 THR A N 1
ATOM 684 C CA . THR A 1 90 ? -5.764 -12.449 -3.176 1.00 96.81 90 THR A CA 1
ATOM 685 C C . THR A 1 90 ? -6.724 -11.744 -2.211 1.00 96.81 90 THR A C 1
ATOM 687 O O . THR A 1 90 ? -7.764 -12.301 -1.863 1.00 96.81 90 THR A O 1
ATOM 690 N N . ILE A 1 91 ? -6.426 -10.502 -1.812 1.00 96.94 91 ILE A N 1
ATOM 691 C CA . ILE A 1 91 ? -7.246 -9.722 -0.865 1.00 96.94 91 ILE A CA 1
ATOM 692 C C . ILE A 1 91 ? -8.138 -8.665 -1.537 1.00 96.94 91 ILE A C 1
ATOM 694 O O . ILE A 1 91 ? -8.660 -7.779 -0.861 1.00 96.94 91 ILE A O 1
ATOM 698 N N . LYS A 1 92 ? -8.340 -8.743 -2.859 1.00 96.38 92 LYS A N 1
ATOM 699 C CA . LYS A 1 92 ? -8.982 -7.692 -3.671 1.00 96.38 92 LYS A CA 1
ATOM 700 C C . LYS A 1 92 ? -10.320 -7.190 -3.113 1.00 96.38 92 LYS A C 1
ATOM 702 O O . LYS A 1 92 ? -10.593 -5.998 -3.181 1.00 96.38 92 LYS A O 1
ATOM 707 N N . SER A 1 93 ? -11.147 -8.072 -2.548 1.00 97.81 93 SER A N 1
ATOM 708 C CA . SER A 1 93 ? -12.453 -7.712 -1.969 1.00 97.81 93 SER A CA 1
ATOM 709 C C . SER A 1 93 ? -12.363 -6.866 -0.689 1.00 97.81 93 SER A C 1
ATOM 711 O O . SER A 1 93 ? -13.305 -6.138 -0.363 1.00 97.81 93 SER A O 1
ATOM 713 N N . LYS A 1 94 ? -11.241 -6.945 0.035 1.00 97.75 94 LYS A N 1
ATOM 714 C CA . LYS A 1 94 ? -10.987 -6.187 1.267 1.00 97.75 94 LYS A CA 1
ATOM 715 C C . LYS A 1 94 ? -10.460 -4.783 0.982 1.00 97.75 94 LYS A C 1
ATOM 717 O O . LYS A 1 94 ? -10.693 -3.884 1.788 1.00 97.75 94 LYS A O 1
ATOM 722 N N . ILE A 1 95 ? -9.763 -4.587 -0.142 1.00 98.06 95 ILE A N 1
ATOM 723 C CA . ILE A 1 95 ? -9.094 -3.322 -0.472 1.00 98.06 95 ILE A CA 1
ATOM 724 C C . ILE A 1 95 ? -10.130 -2.202 -0.617 1.00 98.06 95 ILE A C 1
ATOM 726 O O . ILE A 1 95 ? -11.009 -2.251 -1.476 1.00 98.06 95 ILE A O 1
ATOM 730 N N . LYS A 1 96 ? -10.022 -1.181 0.238 1.00 98.38 96 LYS A N 1
ATOM 731 C CA . LYS A 1 96 ? -10.901 -0.000 0.245 1.00 98.38 96 LYS A CA 1
ATOM 732 C C . LYS A 1 96 ? -10.296 1.194 -0.482 1.00 98.38 96 LYS A C 1
ATOM 734 O O . LYS A 1 96 ? -11.030 2.093 -0.880 1.00 98.38 96 LYS A O 1
ATOM 739 N N . GLY A 1 97 ? -8.979 1.204 -0.666 1.00 97.94 97 GLY A N 1
ATOM 740 C CA . GLY A 1 97 ? -8.289 2.270 -1.375 1.00 97.94 97 GLY A CA 1
ATOM 741 C C . GLY A 1 97 ? -6.774 2.133 -1.340 1.00 97.94 97 GLY A C 1
ATOM 742 O O . GLY A 1 97 ? -6.221 1.239 -0.693 1.00 97.94 97 GLY A O 1
ATOM 743 N N . ILE A 1 98 ? -6.134 3.057 -2.051 1.00 98.25 98 ILE A N 1
ATOM 744 C CA . ILE A 1 98 ? -4.685 3.230 -2.124 1.00 98.25 98 ILE A CA 1
ATOM 745 C C . ILE A 1 98 ? -4.379 4.646 -1.637 1.00 98.25 98 ILE A C 1
ATOM 747 O O . ILE A 1 98 ? -5.014 5.604 -2.082 1.00 98.25 98 ILE A O 1
ATOM 751 N N . ILE A 1 99 ? -3.425 4.775 -0.722 1.00 98.62 99 ILE A N 1
ATOM 752 C CA . ILE A 1 99 ? -2.880 6.055 -0.274 1.00 98.62 99 ILE A CA 1
ATOM 753 C C . ILE A 1 99 ? -1.528 6.230 -0.949 1.00 98.62 99 ILE A C 1
ATOM 755 O O . ILE A 1 99 ? -0.648 5.402 -0.754 1.00 98.62 99 ILE A O 1
ATOM 759 N N . ILE A 1 100 ? -1.369 7.314 -1.705 1.00 98.38 100 ILE A N 1
ATOM 760 C CA . ILE A 1 100 ? -0.073 7.731 -2.241 1.00 98.38 100 ILE A CA 1
ATOM 761 C C . ILE A 1 100 ? 0.480 8.826 -1.334 1.00 98.38 100 ILE A C 1
ATOM 763 O O . ILE A 1 100 ? -0.174 9.851 -1.129 1.00 98.38 100 ILE A O 1
ATOM 767 N N . THR A 1 101 ? 1.659 8.599 -0.765 1.00 98.19 101 THR A N 1
ATOM 768 C CA . THR A 1 101 ? 2.281 9.505 0.206 1.00 98.19 101 THR A CA 1
ATOM 769 C C . THR A 1 101 ? 2.813 10.768 -0.463 1.00 98.19 101 THR A C 1
ATOM 771 O O . THR A 1 101 ? 2.604 11.869 0.047 1.00 98.19 101 THR A O 1
ATOM 774 N N . HIS A 1 102 ? 3.472 10.622 -1.614 1.00 98.44 102 HIS A N 1
ATOM 775 C CA . HIS A 1 102 ? 3.953 11.713 -2.460 1.00 98.44 102 HIS A CA 1
ATOM 776 C C . HIS A 1 102 ? 4.263 11.220 -3.884 1.00 98.44 102 HIS A C 1
ATOM 778 O O . HIS A 1 102 ? 4.081 10.050 -4.204 1.00 98.44 102 HIS A O 1
ATOM 784 N N . ALA A 1 103 ? 4.696 12.132 -4.757 1.00 97.81 103 ALA A N 1
ATOM 785 C CA . ALA A 1 103 ? 4.752 11.911 -6.203 1.00 97.81 103 ALA A CA 1
ATOM 786 C C . ALA A 1 103 ? 6.121 11.463 -6.754 1.00 97.81 103 ALA A C 1
ATOM 788 O O . ALA A 1 103 ? 6.344 11.610 -7.952 1.00 97.81 103 ALA A O 1
ATOM 789 N N . HIS A 1 104 ? 7.034 10.946 -5.926 1.00 98.31 104 HIS A N 1
ATOM 790 C CA . HIS A 1 104 ? 8.253 10.327 -6.456 1.00 98.31 104 HIS A CA 1
ATOM 791 C C . HIS A 1 104 ? 7.956 8.945 -7.048 1.00 98.31 104 HIS A C 1
ATOM 793 O O . HIS A 1 104 ? 7.039 8.238 -6.616 1.00 98.31 104 HIS A O 1
ATOM 799 N N . GLU A 1 105 ? 8.728 8.560 -8.061 1.00 97.50 105 GLU A N 1
ATOM 800 C CA . GLU A 1 105 ? 8.559 7.328 -8.833 1.00 97.50 105 GLU A CA 1
ATOM 801 C C . GLU A 1 105 ? 8.618 6.082 -7.950 1.00 97.50 105 GLU A C 1
ATOM 803 O O . GLU A 1 105 ? 7.880 5.117 -8.161 1.00 97.50 105 GLU A O 1
ATOM 808 N N . ASP A 1 106 ? 9.418 6.121 -6.896 1.00 97.69 106 ASP A N 1
ATOM 809 C CA . ASP A 1 106 ? 9.526 5.041 -5.935 1.00 97.69 106 ASP A CA 1
ATOM 810 C C . ASP A 1 106 ? 8.329 4.918 -4.983 1.00 97.69 106 ASP A C 1
ATOM 812 O O . ASP A 1 106 ? 8.289 3.983 -4.189 1.00 97.69 106 ASP A O 1
ATOM 816 N N . HIS A 1 107 ? 7.325 5.792 -5.108 1.00 98.44 107 HIS A N 1
ATOM 817 C CA . HIS A 1 107 ? 6.055 5.746 -4.375 1.00 98.44 107 HIS A CA 1
ATOM 818 C C . HIS A 1 107 ? 4.819 5.629 -5.287 1.00 98.44 107 HIS A C 1
ATOM 820 O O . HIS A 1 107 ? 3.813 5.045 -4.885 1.00 98.44 107 HIS A O 1
ATOM 826 N N . ILE A 1 108 ? 4.872 6.137 -6.524 1.00 98.25 108 ILE A N 1
ATOM 827 C CA . ILE A 1 108 ? 3.726 6.129 -7.461 1.00 98.25 108 ILE A CA 1
ATOM 828 C C . ILE A 1 108 ? 3.998 5.397 -8.785 1.00 98.25 108 ILE A C 1
ATOM 830 O O . ILE A 1 108 ? 3.080 5.115 -9.556 1.00 98.25 108 ILE A O 1
ATOM 834 N N . GLY A 1 109 ? 5.257 5.089 -9.084 1.00 97.69 109 GLY A N 1
ATOM 835 C CA . GLY A 1 109 ? 5.696 4.678 -10.415 1.00 97.69 109 GLY A CA 1
ATOM 836 C C . GLY A 1 109 ? 5.115 3.360 -10.924 1.00 97.69 109 GLY A C 1
ATOM 837 O O . GLY A 1 109 ? 4.990 3.178 -12.134 1.00 97.69 109 GLY A O 1
ATOM 838 N N . ALA A 1 110 ? 4.698 2.460 -10.034 1.00 97.69 110 ALA A N 1
ATOM 839 C CA . ALA A 1 110 ? 4.106 1.180 -10.407 1.00 97.69 110 ALA A CA 1
ATOM 840 C C . ALA A 1 110 ? 2.564 1.209 -10.476 1.00 97.69 110 ALA A C 1
ATOM 842 O O . ALA A 1 110 ? 1.958 0.225 -10.905 1.00 97.69 110 ALA A O 1
ATOM 843 N N . VAL A 1 111 ? 1.907 2.335 -10.149 1.00 97.38 111 VAL A N 1
ATOM 844 C CA . VAL A 1 111 ? 0.439 2.489 -10.255 1.00 97.38 111 VAL A CA 1
ATOM 845 C C . VAL A 1 111 ? -0.105 2.087 -11.638 1.00 97.38 111 VAL A C 1
ATOM 847 O O . VAL A 1 111 ? -1.063 1.313 -11.677 1.00 97.38 111 VAL A O 1
ATOM 850 N N . PRO A 1 112 ? 0.470 2.522 -12.781 1.00 96.00 112 PRO A N 1
ATOM 851 C CA . PRO A 1 112 ? -0.047 2.139 -14.098 1.00 96.00 112 PRO A CA 1
ATOM 852 C C . PRO A 1 112 ? -0.029 0.626 -14.356 1.00 96.00 112 PRO A C 1
ATOM 854 O O . PRO A 1 112 ? -0.843 0.132 -15.132 1.00 96.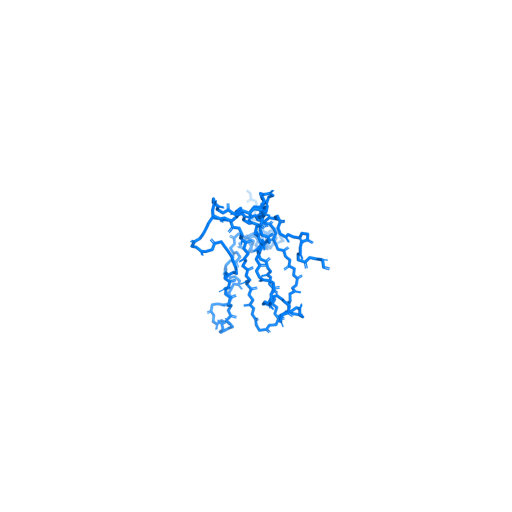00 112 PRO A O 1
ATOM 857 N N . TYR A 1 113 ? 0.882 -0.106 -13.709 1.00 95.88 113 TYR A N 1
ATOM 858 C CA . TYR A 1 113 ? 1.030 -1.554 -13.855 1.00 95.88 113 TYR A CA 1
ATOM 859 C C . TYR A 1 113 ? 0.041 -2.320 -12.976 1.00 95.88 113 TYR A C 1
ATOM 861 O O . TYR A 1 113 ? -0.425 -3.378 -13.382 1.00 95.88 113 TYR A O 1
ATOM 869 N N . LEU A 1 114 ? -0.326 -1.771 -11.814 1.00 95.25 114 LEU A N 1
ATOM 870 C CA . LEU A 1 114 ? -1.338 -2.356 -10.930 1.00 95.25 114 LEU A CA 1
ATOM 871 C C . LEU A 1 114 ? -2.744 -2.359 -11.557 1.00 95.25 114 LEU A C 1
ATOM 873 O O . LEU A 1 114 ? -3.544 -3.252 -11.283 1.00 95.25 114 LEU A O 1
ATOM 877 N N . PHE A 1 115 ? -3.060 -1.349 -12.373 1.00 90.19 115 PHE A N 1
ATOM 878 C CA . PHE A 1 115 ? -4.375 -1.188 -13.011 1.00 90.19 115 PHE A CA 1
ATOM 879 C C . PHE A 1 115 ? -4.461 -1.746 -14.437 1.00 90.19 115 PHE A C 1
ATOM 881 O O . PHE A 1 115 ? -5.482 -1.549 -15.102 1.00 90.19 115 PHE A O 1
ATOM 888 N N . LYS A 1 116 ? -3.407 -2.410 -14.912 1.00 83.88 116 LYS A N 1
ATOM 889 C CA . LYS A 1 116 ? -3.367 -3.035 -16.234 1.00 83.88 116 LYS A CA 1
ATOM 890 C C . LYS A 1 116 ? -3.975 -4.434 -16.203 1.00 83.88 116 LYS A C 1
ATOM 892 O O . LYS A 1 116 ? -4.651 -4.775 -17.198 1.00 83.88 116 LYS A O 1
#

Secondary structure (DSSP, 8-state):
-PPPPHHHHHHHHHHHHHHHHHH-GGGGS-TT-----EEEEEESSSSSS--EEEEE-SS-EEEE----B---TT-TT---B----HHHHHTTTTEEEEE---SSHHHHTTHHHHT-